Protein AF-G7V7Z8-F1 (afdb_monomer_lite)

Radius of gyration: 18.78 Å; chains: 1; bounding box: 40×57×41 Å

Foldseek 3Di:
DPVVPDPVPCVVVVPDPDDDDCVVLPPDVVLVVLVVVLCCCCPVVPCVVPVNDDDPPPDPDDDDLLVVLVVCVVVVPQEAEDAQDGRSSVVSN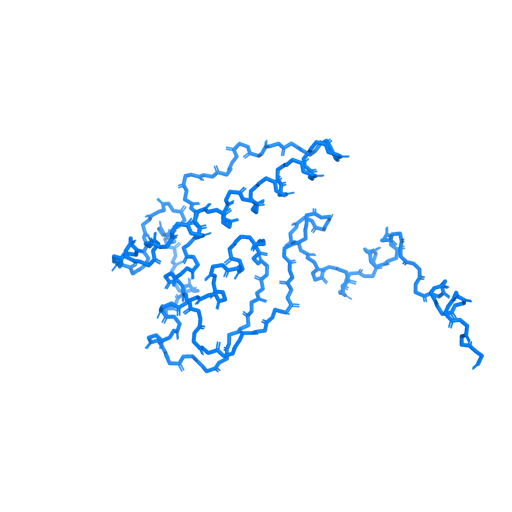VVNHPHHYDYPYYQDVVVPRCRCCCVPPPVVVVPPPDDVVVVCVVVDDD

Sequence (142 aa):
MKCHLCEEKPCSKGKPCLEKDSKPLYKDPEEAKIFKVAAEVEALYYCEQFEMPLRPWIGRVTCNPAEQARVLEEEGCQLLVVMGLCVGHDSIFYRHAKAPVTTLLVKDRKLGHNPAAAIYCRYIRNNLNYNPKKRRQEEGEA

Organism: Thermovirga lienii (strain ATCC BAA-1197 / DSM 17291 / Cas60314) (NCBI:txid580340)

pLDDT: mean 75.89, std 16.13, range [36.22, 96.69]

InterPro domains:
  IPR014997 Protein of unknown function DUF1847 [PF08901] (61-104)

Structure (mmCIF, N/CA/C/O backbone):
data_AF-G7V7Z8-F1
#
_entry.id   AF-G7V7Z8-F1
#
loop_
_atom_site.group_PDB
_atom_site.id
_atom_site.type_symbol
_atom_site.label_atom_id
_atom_site.label_alt_id
_atom_site.label_comp_id
_atom_site.label_asym_id
_atom_site.label_entity_id
_atom_site.label_seq_id
_atom_site.pdbx_PDB_ins_code
_atom_site.Cartn_x
_atom_site.Cartn_y
_atom_site.Cartn_z
_atom_site.occupancy
_atom_site.B_iso_or_equiv
_atom_site.auth_seq_id
_atom_site.auth_comp_id
_atom_site.auth_asym_id
_atom_site.auth_atom_id
_atom_site.pdbx_PDB_model_num
ATOM 1 N N . MET A 1 1 ? -16.157 7.083 -1.784 1.00 68.50 1 MET A N 1
ATOM 2 C CA . MET A 1 1 ? -15.786 8.165 -2.751 1.00 68.50 1 MET A CA 1
ATOM 3 C C . MET A 1 1 ? -15.990 7.726 -4.210 1.00 68.50 1 MET A C 1
ATOM 5 O O . MET A 1 1 ? -15.657 6.594 -4.535 1.00 68.50 1 MET A O 1
ATOM 9 N N . LYS A 1 2 ? -16.494 8.595 -5.110 1.00 80.50 2 LYS A N 1
ATOM 10 C CA . LYS A 1 2 ? -16.729 8.288 -6.546 1.00 80.50 2 LYS A CA 1
ATOM 11 C C . LYS A 1 2 ? -15.651 8.895 -7.464 1.00 80.50 2 LYS A C 1
ATOM 13 O O . LYS A 1 2 ? -15.945 9.738 -8.303 1.00 80.50 2 LYS A O 1
ATOM 18 N N . CYS A 1 3 ? -14.392 8.476 -7.306 1.00 80.88 3 CYS A N 1
ATOM 19 C CA . CYS A 1 3 ? -13.247 9.060 -8.031 1.00 80.88 3 CYS A CA 1
ATOM 20 C C . CYS A 1 3 ? -13.383 9.023 -9.565 1.00 80.88 3 CYS A C 1
ATOM 22 O O . CYS A 1 3 ? -12.865 9.906 -10.239 1.00 80.88 3 CYS A O 1
ATOM 24 N N . HIS A 1 4 ? -14.097 8.034 -10.111 1.00 84.12 4 HIS A N 1
ATOM 25 C CA . HIS A 1 4 ? -14.364 7.909 -11.548 1.00 84.12 4 HIS A CA 1
ATOM 26 C C . HIS A 1 4 ? -15.261 9.026 -12.112 1.00 84.12 4 HIS A C 1
ATOM 28 O O . HIS A 1 4 ? -15.238 9.249 -13.314 1.00 84.12 4 HIS A O 1
ATOM 34 N N . LEU A 1 5 ? -16.015 9.732 -11.261 1.00 88.25 5 LEU A N 1
ATOM 35 C CA . LEU A 1 5 ? -16.855 10.873 -11.650 1.00 88.25 5 LEU A CA 1
ATOM 36 C C . LEU A 1 5 ? -16.161 12.228 -11.442 1.00 88.25 5 LEU A C 1
ATOM 38 O O . LEU A 1 5 ? -16.724 13.261 -11.778 1.00 88.25 5 LEU A O 1
ATOM 42 N N . CYS A 1 6 ? -14.971 12.253 -10.834 1.00 85.56 6 CYS A N 1
ATOM 43 C CA . CYS A 1 6 ? -14.258 13.495 -10.552 1.00 85.56 6 CYS A CA 1
ATOM 44 C C . CYS A 1 6 ? -13.417 13.905 -11.766 1.00 85.56 6 CYS A C 1
ATOM 46 O O . CYS A 1 6 ? -12.376 13.302 -12.040 1.00 85.56 6 CYS A O 1
ATOM 48 N N . GLU A 1 7 ? -13.860 14.942 -12.472 1.00 87.19 7 GLU A N 1
ATOM 49 C CA . GLU A 1 7 ? -13.160 15.472 -13.647 1.00 87.19 7 GLU A CA 1
ATOM 50 C C . GLU A 1 7 ? -11.901 16.260 -13.256 1.00 87.19 7 G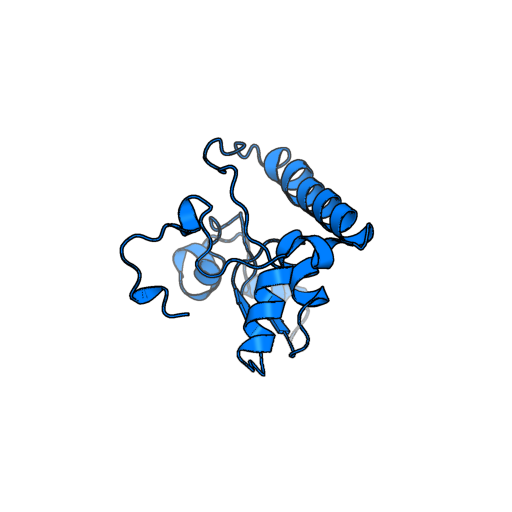LU A C 1
ATOM 52 O O . GLU A 1 7 ? -10.830 16.050 -13.822 1.00 87.19 7 GLU A O 1
ATOM 57 N N . GLU A 1 8 ? -11.999 17.108 -12.229 1.00 87.38 8 GLU A N 1
ATOM 58 C CA . GLU A 1 8 ? -10.933 18.048 -11.851 1.00 87.38 8 GLU A CA 1
ATOM 59 C C . GLU A 1 8 ? -9.723 17.395 -11.163 1.00 87.38 8 GLU A C 1
ATOM 61 O O . GLU A 1 8 ? -8.617 17.939 -11.189 1.00 87.38 8 GLU A O 1
ATOM 66 N N . LYS A 1 9 ? -9.927 16.238 -10.515 1.00 84.81 9 LYS A N 1
ATOM 67 C CA . LYS A 1 9 ? -8.909 15.454 -9.782 1.00 84.81 9 LYS A CA 1
ATOM 68 C C . LYS A 1 9 ? -7.937 16.315 -8.944 1.00 84.81 9 LYS A C 1
ATOM 70 O O . LYS A 1 9 ? -6.714 16.133 -9.037 1.00 84.81 9 LYS A O 1
ATOM 75 N N . PRO A 1 10 ? -8.436 17.228 -8.084 1.00 84.44 10 PRO A N 1
ATOM 76 C CA . PRO A 1 10 ? -7.597 18.176 -7.344 1.00 84.44 10 PRO A CA 1
ATOM 77 C C . PRO A 1 10 ? -6.656 17.485 -6.337 1.00 84.44 10 PRO A C 1
ATOM 79 O O . PRO A 1 10 ? -5.612 18.038 -5.983 1.00 84.44 10 PRO A O 1
ATOM 82 N N . CYS A 1 11 ? -6.959 16.241 -5.951 1.00 81.50 11 CYS A N 1
ATOM 83 C CA . CYS A 1 11 ? -6.120 15.390 -5.104 1.00 81.50 11 CYS A CA 1
ATOM 84 C C . CYS A 1 11 ? -4.718 15.140 -5.671 1.00 81.50 11 CYS A C 1
ATOM 86 O O . CYS A 1 11 ? -3.760 15.077 -4.904 1.00 81.50 11 CYS A O 1
ATOM 88 N N . SER A 1 12 ? -4.562 15.110 -6.998 1.00 75.00 12 SER A N 1
ATOM 89 C CA . SER A 1 12 ? -3.249 15.019 -7.659 1.00 75.00 12 SER A CA 1
ATOM 90 C C . SER A 1 12 ? -2.329 16.206 -7.345 1.00 75.00 12 SER A C 1
ATOM 92 O O . SER A 1 12 ? -1.108 16.088 -7.417 1.00 75.00 12 SER A O 1
ATOM 94 N N . LYS A 1 13 ? -2.912 17.346 -6.955 1.00 78.56 13 LYS A N 1
ATOM 95 C CA . LYS A 1 13 ? -2.211 18.577 -6.572 1.00 78.56 13 LYS A CA 1
ATOM 96 C C . LYS A 1 13 ? -2.148 18.769 -5.052 1.00 78.56 13 LYS A C 1
ATOM 98 O O . LYS A 1 13 ? -1.798 19.852 -4.596 1.00 78.56 13 LYS A O 1
ATOM 103 N N . GLY A 1 14 ? -2.495 17.743 -4.270 1.00 75.62 14 GLY A N 1
ATOM 104 C CA . GLY A 1 14 ? -2.420 17.775 -2.808 1.00 75.62 14 GLY A CA 1
ATOM 105 C C . GLY A 1 14 ? -3.649 18.354 -2.107 1.00 75.62 14 GLY A C 1
ATOM 106 O O . GLY A 1 14 ? -3.587 18.597 -0.909 1.00 75.62 14 GLY A O 1
ATOM 107 N N . LYS A 1 15 ? -4.765 18.563 -2.819 1.00 83.06 15 LYS A N 1
ATOM 108 C CA . LYS A 1 15 ? -6.056 18.929 -2.212 1.00 83.06 15 LYS A CA 1
ATOM 109 C C . LYS A 1 15 ? -6.909 17.669 -2.024 1.00 83.06 15 LYS A C 1
ATOM 111 O O . LYS A 1 15 ? -7.475 17.194 -3.011 1.00 83.06 15 LYS A O 1
ATOM 116 N N . PRO A 1 16 ? -6.948 17.067 -0.823 1.00 81.44 16 PRO A N 1
ATOM 117 C CA . PRO A 1 16 ? -7.585 15.771 -0.632 1.00 81.44 16 PRO A CA 1
ATOM 118 C C . PRO A 1 16 ? -9.099 15.851 -0.866 1.00 81.44 16 PRO A C 1
ATOM 120 O O . PRO A 1 16 ? -9.722 16.883 -0.642 1.00 81.44 16 PRO A O 1
ATOM 123 N N . CYS A 1 17 ? -9.696 14.739 -1.300 1.00 83.56 17 CYS A N 1
ATOM 124 C CA . CYS A 1 17 ? -11.149 14.638 -1.483 1.00 83.56 17 CYS A CA 1
ATOM 125 C C . CYS A 1 17 ? -11.915 14.687 -0.150 1.00 83.56 17 CYS A C 1
ATOM 127 O O . CYS A 1 17 ? -13.093 15.024 -0.128 1.00 83.56 17 CYS A O 1
ATOM 129 N N . LEU A 1 18 ? -11.243 14.304 0.937 1.00 81.38 18 LEU A N 1
ATOM 130 C CA . LEU A 1 18 ? -11.728 14.350 2.309 1.00 81.38 18 LEU A CA 1
ATOM 131 C C . LEU A 1 18 ? -10.598 14.912 3.165 1.00 81.38 18 LEU A C 1
ATOM 133 O O . LEU A 1 18 ? -9.515 14.328 3.221 1.00 81.38 18 LEU A O 1
ATOM 137 N N . GLU A 1 19 ? -10.837 16.052 3.800 1.00 84.12 19 GLU A N 1
ATOM 138 C CA . GLU A 1 19 ? -9.878 16.638 4.727 1.00 84.12 19 GLU A CA 1
ATOM 139 C C . GLU A 1 19 ? -10.032 15.967 6.094 1.00 84.12 19 GLU A C 1
ATOM 141 O O . GLU A 1 19 ? -11.120 15.923 6.672 1.00 84.12 19 GLU A O 1
ATOM 146 N N . LYS A 1 20 ? -8.943 15.369 6.576 1.00 82.62 20 LYS A N 1
ATOM 147 C CA . LYS A 1 20 ? -8.884 14.618 7.830 1.00 82.62 20 LYS A CA 1
ATOM 148 C C . LYS A 1 20 ? -7.580 14.964 8.533 1.00 82.62 20 LYS A C 1
ATOM 150 O O . LYS A 1 20 ? -6.549 15.139 7.879 1.00 82.62 20 LYS A O 1
ATOM 155 N N . ASP A 1 21 ? -7.618 15.049 9.859 1.00 85.44 21 ASP A N 1
ATOM 156 C CA . ASP A 1 21 ? -6.395 15.202 10.641 1.00 85.44 21 ASP A CA 1
ATOM 157 C C . ASP A 1 21 ? -5.696 13.849 10.771 1.00 85.44 21 ASP A C 1
ATOM 159 O O . ASP A 1 21 ? -6.012 13.039 11.639 1.00 85.44 21 ASP A O 1
ATOM 163 N N . SER A 1 22 ? -4.751 13.597 9.871 1.00 81.31 22 SER A N 1
ATOM 164 C CA . SER A 1 22 ? -4.011 12.339 9.830 1.00 81.31 22 SER A CA 1
ATOM 165 C C . SER A 1 22 ? -2.741 12.351 10.678 1.00 81.31 22 SER A C 1
ATOM 167 O O . SER A 1 22 ? -2.123 11.305 10.853 1.00 81.31 22 SER A O 1
ATOM 169 N N . LYS A 1 23 ? -2.301 13.510 11.194 1.00 81.56 23 LYS A N 1
ATOM 170 C CA . LYS A 1 23 ? -1.072 13.603 12.009 1.00 81.56 23 LYS A CA 1
ATOM 171 C C . LYS A 1 23 ? -1.099 12.679 13.234 1.00 81.56 23 LYS A C 1
ATOM 173 O O . LYS A 1 23 ? -0.062 12.085 13.526 1.00 81.56 23 LYS A O 1
ATOM 178 N N . PRO A 1 24 ? -2.237 12.493 13.931 1.00 85.62 24 PRO A N 1
ATOM 179 C CA . PRO A 1 24 ? -2.304 11.593 15.073 1.00 85.62 24 PRO A CA 1
ATOM 180 C C . PRO A 1 24 ? -2.075 10.118 14.740 1.00 85.62 24 PRO A C 1
ATOM 182 O O . PRO A 1 24 ? -1.730 9.368 15.650 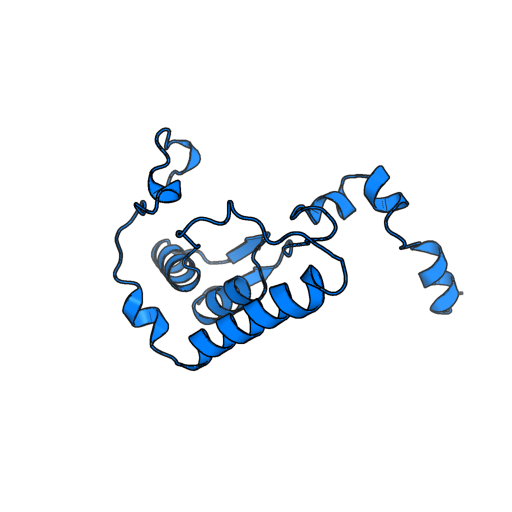1.00 85.62 24 PRO A O 1
ATOM 185 N N . LEU A 1 25 ? -2.258 9.707 13.480 1.00 80.31 25 LEU A N 1
ATOM 186 C CA . LEU A 1 25 ? -2.017 8.328 13.048 1.00 80.31 25 LEU A CA 1
ATOM 187 C C . LEU A 1 25 ? -0.523 7.987 13.044 1.00 80.31 25 LEU A C 1
ATOM 189 O O . LEU A 1 25 ? -0.175 6.843 13.293 1.00 80.31 25 LEU A O 1
ATOM 193 N N . TYR A 1 26 ? 0.345 8.989 12.866 1.00 80.75 26 TYR A N 1
ATOM 194 C CA . TYR A 1 26 ? 1.798 8.830 12.747 1.00 80.75 26 TYR A CA 1
ATOM 195 C C . TYR A 1 26 ? 2.565 9.139 14.040 1.00 80.75 26 TYR A C 1
ATOM 197 O O . TYR A 1 26 ? 3.674 9.671 14.012 1.00 80.75 26 TYR A O 1
ATOM 205 N N . LYS A 1 27 ? 1.965 8.864 15.204 1.00 83.56 27 LYS A N 1
ATOM 206 C CA . LYS A 1 27 ? 2.602 9.130 16.508 1.00 83.56 27 LYS A CA 1
ATOM 207 C C . LYS A 1 27 ? 3.704 8.133 16.862 1.00 83.56 27 LYS A C 1
ATOM 209 O O . LYS A 1 27 ? 4.557 8.459 17.683 1.00 83.56 27 LYS A O 1
ATOM 214 N N . ASP A 1 28 ? 3.670 6.932 16.292 1.00 83.94 28 ASP A N 1
ATOM 215 C CA . ASP A 1 28 ? 4.646 5.893 16.601 1.00 83.94 28 ASP A CA 1
ATOM 216 C C . ASP A 1 28 ? 5.964 6.137 15.833 1.00 83.94 28 ASP A C 1
ATOM 218 O O . ASP A 1 28 ? 5.964 6.125 14.597 1.00 83.94 28 ASP A O 1
ATOM 222 N N . PRO A 1 29 ? 7.104 6.333 16.527 1.00 84.06 29 PRO A N 1
ATOM 223 C CA . PRO A 1 29 ? 8.403 6.523 15.882 1.00 84.06 29 PRO A CA 1
ATOM 224 C C . PRO A 1 29 ? 8.835 5.348 14.989 1.00 84.06 29 PRO A C 1
ATOM 226 O O . PRO A 1 29 ? 9.611 5.557 14.052 1.00 84.06 29 PRO A O 1
ATOM 229 N N . GLU A 1 30 ? 8.331 4.130 15.219 1.00 85.19 30 GLU A N 1
ATOM 230 C CA . GLU A 1 30 ? 8.613 2.988 14.342 1.00 85.19 30 GLU A CA 1
ATOM 231 C C . GLU A 1 30 ? 8.054 3.200 12.926 1.00 85.19 30 GLU A C 1
ATOM 233 O O . GLU A 1 30 ? 8.640 2.713 11.964 1.00 85.19 30 GLU A O 1
ATOM 238 N N . GLU A 1 31 ? 6.997 3.996 12.739 1.00 83.00 31 GLU A N 1
ATOM 239 C CA . GLU A 1 31 ? 6.459 4.281 11.400 1.00 83.00 31 GLU A CA 1
ATOM 240 C C . GLU A 1 31 ? 7.410 5.134 10.561 1.00 83.00 31 GLU A C 1
ATOM 242 O O . GLU A 1 31 ? 7.632 4.861 9.379 1.00 83.00 31 GLU A O 1
ATOM 247 N N . ALA A 1 32 ? 8.042 6.132 11.183 1.00 77.38 32 ALA A N 1
ATOM 248 C CA . ALA A 1 32 ? 9.071 6.936 10.532 1.00 77.38 32 ALA A CA 1
ATOM 249 C C . ALA A 1 32 ? 10.296 6.082 10.168 1.00 77.38 32 ALA A C 1
ATOM 251 O O . ALA A 1 32 ? 10.888 6.250 9.100 1.00 77.38 32 ALA A O 1
ATOM 252 N N . LYS A 1 33 ? 10.652 5.128 11.034 1.00 80.44 33 LYS A N 1
ATOM 253 C CA . LYS A 1 33 ? 11.737 4.174 10.793 1.00 80.44 33 LYS A CA 1
ATOM 254 C C . LYS A 1 33 ? 11.406 3.210 9.654 1.00 80.44 33 LYS A C 1
ATOM 256 O O . LYS A 1 33 ? 12.258 3.007 8.797 1.00 80.44 33 LYS A O 1
ATOM 261 N N . ILE A 1 34 ? 10.180 2.685 9.590 1.00 82.19 34 ILE A N 1
ATOM 262 C CA . ILE A 1 34 ? 9.697 1.862 8.472 1.00 82.19 34 ILE A CA 1
ATOM 263 C C . ILE A 1 34 ? 9.815 2.638 7.161 1.00 82.19 34 ILE A C 1
ATOM 265 O O . ILE A 1 34 ? 10.382 2.115 6.206 1.00 82.19 34 ILE A O 1
ATOM 269 N N . PHE A 1 35 ? 9.352 3.891 7.110 1.00 74.38 35 PHE A N 1
ATOM 270 C CA . PHE A 1 35 ? 9.497 4.711 5.905 1.00 74.38 35 PHE A CA 1
ATOM 271 C C . PHE A 1 35 ? 10.955 4.952 5.530 1.00 74.38 35 PHE A C 1
ATOM 273 O O . PHE A 1 35 ? 11.297 4.847 4.355 1.00 74.38 35 PHE A O 1
ATOM 280 N N . LYS A 1 36 ? 11.815 5.253 6.509 1.00 70.31 36 LYS A N 1
ATOM 281 C CA . LYS A 1 36 ? 13.245 5.460 6.277 1.00 70.31 36 LYS A CA 1
ATOM 282 C C . LYS A 1 36 ? 13.899 4.205 5.697 1.00 70.31 36 LYS A C 1
ATOM 284 O O . LYS A 1 36 ? 14.532 4.288 4.651 1.00 70.31 36 LYS A O 1
ATOM 289 N N . VAL A 1 37 ? 13.692 3.050 6.328 1.00 78.12 37 VAL A N 1
ATOM 290 C CA . VAL A 1 37 ? 14.249 1.768 5.875 1.00 78.12 37 VAL A CA 1
ATOM 291 C C . VAL A 1 37 ? 13.676 1.378 4.513 1.00 78.12 37 VAL A C 1
ATOM 293 O O . VAL A 1 37 ? 14.426 0.978 3.631 1.00 78.12 37 VAL A O 1
ATOM 296 N N . ALA A 1 38 ? 12.369 1.532 4.292 1.00 75.25 38 ALA A N 1
ATOM 297 C CA . ALA A 1 38 ? 11.755 1.248 2.997 1.00 75.25 38 ALA A CA 1
ATOM 298 C C . ALA A 1 38 ? 12.309 2.159 1.892 1.00 75.25 38 ALA A C 1
ATOM 300 O O . ALA A 1 38 ? 12.602 1.685 0.797 1.00 75.25 38 ALA A O 1
ATOM 301 N N . ALA A 1 39 ? 12.504 3.450 2.179 1.00 68.62 39 ALA A N 1
ATOM 302 C CA . ALA A 1 39 ? 13.122 4.386 1.248 1.00 68.62 39 ALA A CA 1
ATOM 303 C C . ALA A 1 39 ? 14.584 4.019 0.960 1.00 68.62 39 ALA A C 1
ATOM 305 O O . ALA A 1 39 ? 14.987 4.048 -0.197 1.00 68.62 39 ALA A O 1
ATOM 306 N N . GLU A 1 40 ? 15.360 3.629 1.973 1.00 68.06 40 GLU A N 1
ATOM 307 C CA . GLU A 1 40 ? 16.731 3.130 1.810 1.00 68.06 40 GLU A CA 1
ATOM 308 C C . GLU A 1 40 ? 16.767 1.860 0.949 1.00 68.06 40 GLU A C 1
ATOM 310 O O . GLU A 1 40 ? 17.533 1.794 -0.006 1.00 68.06 40 GLU A O 1
ATOM 315 N N . VAL A 1 41 ? 15.894 0.884 1.202 1.00 68.38 41 VAL A N 1
ATOM 316 C CA . VAL A 1 41 ? 15.793 -0.342 0.393 1.00 68.38 41 VAL A CA 1
ATOM 317 C C . VAL A 1 41 ? 15.414 -0.027 -1.060 1.00 68.38 41 VAL A C 1
ATOM 319 O O . VAL A 1 41 ? 15.974 -0.608 -1.990 1.00 68.38 41 VAL A O 1
ATOM 322 N N . GLU A 1 42 ? 14.503 0.921 -1.286 1.00 65.69 42 GLU A N 1
ATOM 323 C CA . GLU A 1 42 ? 14.065 1.300 -2.635 1.00 65.69 42 GLU A CA 1
ATOM 324 C C . GLU A 1 42 ? 15.052 2.202 -3.386 1.00 65.69 42 GLU A C 1
ATOM 326 O O . GLU A 1 42 ? 15.111 2.150 -4.621 1.00 65.69 42 GLU A O 1
ATOM 331 N N . ALA A 1 43 ? 15.815 3.029 -2.669 1.00 60.44 43 ALA A N 1
ATOM 332 C CA . ALA A 1 43 ? 16.765 3.972 -3.243 1.00 60.44 43 ALA A CA 1
ATOM 333 C C . ALA A 1 43 ? 18.177 3.382 -3.363 1.00 60.44 43 ALA A C 1
ATOM 335 O O . ALA A 1 43 ? 18.740 3.418 -4.453 1.00 60.44 43 ALA A O 1
ATOM 336 N N . LEU A 1 44 ? 18.736 2.819 -2.288 1.00 47.97 44 LEU A N 1
ATOM 337 C CA . LEU A 1 44 ? 20.133 2.370 -2.240 1.00 47.97 44 LEU A CA 1
ATOM 338 C C . LEU A 1 44 ? 20.341 1.051 -2.988 1.00 47.97 44 LEU A C 1
ATOM 340 O O . LEU A 1 44 ? 21.252 0.948 -3.797 1.00 47.97 44 LEU A O 1
ATOM 344 N N . TYR A 1 45 ? 19.470 0.054 -2.817 1.00 48.72 45 TYR A N 1
ATOM 345 C CA . TYR A 1 45 ? 19.700 -1.252 -3.455 1.00 48.72 45 TYR A CA 1
ATOM 346 C C . TYR A 1 45 ? 19.235 -1.326 -4.914 1.00 48.72 45 TYR A C 1
ATOM 348 O O . TYR A 1 45 ? 19.759 -2.128 -5.679 1.00 48.72 45 TYR A O 1
ATOM 356 N N . TYR A 1 46 ? 18.264 -0.507 -5.332 1.00 45.56 46 TYR A N 1
ATOM 357 C CA . TYR A 1 46 ? 17.713 -0.576 -6.693 1.00 45.56 46 TYR A CA 1
ATOM 358 C C . TYR A 1 46 ? 18.194 0.535 -7.632 1.00 45.56 46 TYR A C 1
ATOM 360 O O . TYR A 1 46 ? 18.305 0.278 -8.830 1.00 45.56 46 TYR A O 1
ATOM 368 N N . CYS A 1 47 ? 18.444 1.763 -7.157 1.00 42.91 47 CYS A N 1
ATOM 369 C CA . CYS A 1 47 ? 18.889 2.839 -8.055 1.00 42.91 47 CYS A CA 1
ATOM 370 C C . CYS A 1 47 ? 20.384 2.739 -8.375 1.00 42.91 47 CYS A C 1
ATOM 372 O O . CYS A 1 47 ? 20.737 2.898 -9.538 1.00 42.91 47 CYS A O 1
ATOM 374 N N . GLU A 1 48 ? 21.235 2.452 -7.383 1.00 44.50 48 GLU A N 1
ATOM 375 C CA . GLU A 1 48 ? 22.686 2.304 -7.586 1.00 44.50 48 GLU A CA 1
ATOM 376 C C . GLU A 1 48 ? 23.029 1.008 -8.326 1.00 44.50 48 GLU A C 1
ATOM 378 O O . GLU A 1 48 ? 23.731 1.039 -9.331 1.00 44.50 48 GLU A O 1
ATOM 383 N N . GLN A 1 49 ? 22.476 -0.130 -7.898 1.00 40.41 49 GLN A N 1
ATOM 384 C CA . GLN A 1 49 ? 22.822 -1.436 -8.471 1.00 40.41 49 GLN A CA 1
ATOM 385 C C . GLN A 1 49 ? 22.346 -1.633 -9.926 1.00 40.41 49 GLN A C 1
ATOM 387 O O . GLN A 1 49 ? 22.873 -2.490 -10.632 1.00 40.41 49 GLN A O 1
ATOM 392 N N . PHE A 1 50 ? 21.353 -0.860 -10.382 1.00 36.22 50 PHE A N 1
ATOM 393 C CA . PHE A 1 50 ? 20.786 -0.950 -11.737 1.00 36.22 50 PHE A CA 1
ATOM 394 C C . PHE A 1 50 ? 20.822 0.381 -12.509 1.00 36.22 50 PHE A C 1
ATOM 396 O O . PHE A 1 50 ? 20.071 0.532 -13.473 1.00 36.22 50 PHE A O 1
ATOM 403 N N . GLU A 1 51 ? 21.635 1.351 -12.069 1.00 43.72 51 GLU A N 1
ATOM 404 C CA . GLU A 1 51 ? 21.818 2.668 -12.713 1.00 43.72 51 GLU A CA 1
ATOM 405 C C . GLU A 1 51 ? 20.494 3.372 -13.082 1.00 43.72 51 GLU A C 1
ATOM 407 O O . GLU A 1 51 ? 20.357 4.031 -14.116 1.00 43.72 51 GLU A O 1
ATOM 412 N N . MET A 1 52 ? 19.461 3.216 -12.249 1.00 38.31 52 MET A N 1
ATOM 413 C CA . MET A 1 52 ? 18.141 3.751 -12.570 1.00 38.31 52 MET A CA 1
ATOM 414 C C . MET A 1 52 ? 18.050 5.230 -12.174 1.00 38.31 52 MET A C 1
ATOM 416 O O . MET A 1 52 ? 18.276 5.560 -11.008 1.00 38.31 52 MET A O 1
ATOM 420 N N . PRO A 1 53 ? 17.615 6.129 -13.076 1.00 39.19 53 PRO A N 1
ATOM 421 C CA . PRO A 1 53 ? 17.568 7.556 -12.787 1.00 39.19 53 PRO A CA 1
ATOM 422 C C . PRO A 1 53 ? 16.597 7.865 -11.641 1.00 39.19 53 PRO A C 1
ATOM 424 O O . PRO A 1 53 ? 15.451 7.392 -11.625 1.00 39.19 53 PRO A O 1
ATOM 427 N N . LEU A 1 54 ? 17.046 8.703 -10.701 1.00 50.94 54 LEU A N 1
ATOM 428 C CA . LEU A 1 54 ? 16.166 9.392 -9.758 1.00 50.94 54 LEU A CA 1
ATOM 429 C C . LEU A 1 54 ? 15.231 10.294 -10.564 1.00 50.94 54 LEU A C 1
ATOM 431 O O . LEU A 1 54 ? 15.665 11.040 -11.439 1.00 50.94 54 LEU A O 1
ATOM 435 N N . ARG A 1 55 ? 13.926 10.165 -10.327 1.00 51.31 55 ARG A N 1
ATOM 436 C CA . ARG A 1 55 ? 12.894 10.738 -11.194 1.00 51.31 55 ARG A CA 1
ATOM 437 C C . ARG A 1 55 ? 12.493 12.139 -10.695 1.00 51.31 55 ARG A C 1
ATOM 439 O O . ARG A 1 55 ? 11.790 12.212 -9.689 1.00 51.31 55 ARG A O 1
ATOM 446 N N . PRO A 1 56 ? 12.862 13.243 -11.381 1.00 47.19 56 PRO A N 1
ATOM 447 C CA . PRO A 1 56 ? 12.550 14.617 -10.951 1.00 47.19 56 PRO A CA 1
ATOM 448 C C . PRO A 1 56 ? 11.051 14.970 -10.924 1.00 47.19 56 PRO A C 1
ATOM 450 O O . PRO A 1 56 ? 10.672 16.011 -10.401 1.00 47.19 56 PRO A O 1
ATOM 453 N N . TRP A 1 57 ? 10.182 14.113 -11.465 1.00 49.84 57 TRP A N 1
ATOM 454 C CA . TRP A 1 57 ? 8.724 14.294 -11.474 1.00 49.84 57 TRP A CA 1
ATOM 455 C C . TRP A 1 57 ? 7.999 13.676 -10.270 1.00 49.84 57 TRP A C 1
ATOM 457 O O . TRP A 1 57 ? 6.768 13.694 -10.228 1.00 49.84 57 TRP A O 1
ATOM 467 N N . ILE A 1 58 ? 8.717 13.114 -9.292 1.00 52.28 58 ILE A N 1
ATOM 468 C CA . ILE A 1 58 ? 8.109 12.716 -8.015 1.00 52.28 58 ILE A CA 1
ATOM 469 C C . ILE A 1 58 ? 7.782 14.007 -7.247 1.00 52.28 58 ILE A C 1
ATOM 471 O O . ILE A 1 58 ? 8.659 14.655 -6.684 1.00 52.28 58 ILE A O 1
ATOM 475 N N . GLY A 1 59 ? 6.518 14.433 -7.312 1.00 51.62 59 GLY A N 1
ATOM 476 C CA . GLY A 1 59 ? 6.039 15.670 -6.692 1.00 51.62 59 GLY A CA 1
ATOM 477 C C . GLY A 1 59 ? 6.041 15.634 -5.157 1.00 51.62 59 GLY A C 1
ATOM 478 O O . GLY A 1 59 ? 6.258 14.601 -4.535 1.00 51.62 59 GLY A O 1
ATOM 479 N N . ARG A 1 60 ? 5.726 16.776 -4.528 1.00 49.34 60 ARG A N 1
ATOM 480 C CA . ARG A 1 60 ? 5.649 16.933 -3.055 1.00 49.34 60 ARG A CA 1
ATOM 481 C C . ARG A 1 60 ? 4.479 16.195 -2.387 1.00 49.34 60 ARG A C 1
ATOM 483 O O . ARG A 1 60 ? 4.322 16.274 -1.174 1.00 49.34 60 ARG A O 1
ATOM 490 N N . VAL A 1 61 ? 3.636 15.529 -3.172 1.00 56.28 61 VAL A N 1
ATOM 491 C CA . VAL A 1 61 ? 2.417 14.864 -2.709 1.00 56.28 61 VAL A CA 1
ATOM 492 C C . VAL A 1 61 ? 2.648 13.361 -2.756 1.00 56.28 61 VAL A C 1
ATOM 494 O O . VAL A 1 61 ? 2.935 12.805 -3.812 1.00 56.28 61 VAL A O 1
ATOM 497 N N . THR A 1 62 ? 2.510 12.714 -1.604 1.00 65.38 62 THR A N 1
ATOM 498 C CA . THR A 1 62 ? 2.590 11.259 -1.447 1.00 65.38 62 THR A CA 1
ATOM 499 C C . THR A 1 62 ? 1.256 10.725 -0.933 1.00 65.38 62 THR A C 1
ATOM 501 O O . THR A 1 62 ? 0.452 11.473 -0.371 1.00 65.38 62 THR A O 1
ATOM 504 N N . CYS A 1 63 ? 0.988 9.440 -1.156 1.00 70.81 63 CYS A N 1
ATOM 505 C CA . CYS A 1 63 ? -0.184 8.784 -0.588 1.00 70.81 63 CYS A CA 1
ATOM 506 C C . CYS A 1 63 ? -0.074 8.687 0.943 1.00 70.81 63 CYS A C 1
ATOM 508 O O . CYS A 1 63 ? 1.019 8.571 1.495 1.00 70.81 63 CYS A O 1
ATOM 510 N N . ASN A 1 64 ? -1.227 8.730 1.618 1.00 82.62 64 ASN A N 1
ATOM 511 C CA . ASN A 1 64 ? -1.351 8.617 3.070 1.00 82.62 64 ASN A CA 1
ATOM 512 C C . ASN A 1 64 ? -1.970 7.250 3.431 1.00 82.62 64 ASN A C 1
ATOM 514 O O . ASN A 1 64 ? -3.196 7.148 3.504 1.00 82.62 64 ASN A O 1
ATOM 518 N N . PRO A 1 65 ? -1.156 6.192 3.590 1.00 86.25 65 PRO A N 1
ATOM 519 C CA . PRO A 1 65 ? -1.645 4.820 3.733 1.00 86.25 65 PRO A CA 1
ATOM 520 C C . PRO A 1 65 ? -2.424 4.598 5.035 1.00 86.25 65 PRO A C 1
ATOM 522 O O . PRO A 1 65 ? -3.448 3.921 5.013 1.00 86.25 65 PRO A O 1
ATOM 525 N N . ALA A 1 66 ? -2.006 5.214 6.145 1.00 87.62 66 ALA A N 1
ATOM 526 C CA . ALA A 1 66 ? -2.731 5.116 7.412 1.00 87.62 66 ALA A CA 1
ATOM 527 C C . ALA A 1 66 ? -4.146 5.710 7.302 1.00 87.62 66 ALA A C 1
ATOM 529 O O . ALA A 1 66 ? -5.135 5.091 7.691 1.00 87.62 66 ALA A O 1
ATOM 530 N N . GLU A 1 67 ? -4.260 6.892 6.692 1.00 87.94 67 GLU A N 1
ATOM 531 C CA . GLU A 1 67 ? -5.549 7.554 6.495 1.00 87.94 67 GLU A CA 1
ATOM 532 C C . GLU A 1 67 ? -6.435 6.801 5.493 1.00 87.94 67 GLU A C 1
ATOM 534 O O . GLU A 1 67 ? -7.647 6.725 5.672 1.00 87.94 67 GLU A O 1
ATOM 539 N N . GLN A 1 68 ? -5.843 6.186 4.464 1.00 87.25 68 GLN A N 1
ATOM 540 C CA . GLN A 1 68 ? -6.573 5.308 3.547 1.00 87.25 68 GLN A CA 1
ATOM 541 C C . GLN A 1 68 ? -7.178 4.106 4.279 1.00 87.25 68 GLN A C 1
ATOM 543 O O . GLN A 1 68 ? -8.351 3.809 4.063 1.00 87.25 68 GLN A O 1
ATOM 548 N N . ALA A 1 69 ? -6.420 3.450 5.163 1.00 91.12 69 ALA A N 1
ATOM 549 C CA . ALA A 1 69 ? -6.931 2.348 5.976 1.00 91.12 69 ALA A CA 1
ATOM 550 C C . ALA A 1 69 ? -8.093 2.802 6.877 1.00 91.12 69 ALA A C 1
ATOM 552 O O . ALA A 1 69 ? -9.140 2.157 6.902 1.00 91.12 69 ALA A O 1
ATOM 553 N N . ARG A 1 70 ? -7.949 3.964 7.530 1.00 92.00 70 ARG A N 1
ATOM 554 C CA . ARG A 1 70 ? -8.986 4.570 8.380 1.00 92.00 70 ARG A CA 1
ATOM 555 C C . ARG A 1 70 ? -10.271 4.876 7.605 1.00 92.00 70 ARG A C 1
ATOM 557 O O . ARG A 1 70 ? -11.357 4.565 8.075 1.00 92.00 70 ARG A O 1
ATOM 564 N N . VAL A 1 71 ? -10.164 5.455 6.408 1.00 91.12 71 VAL A N 1
ATOM 565 C CA . VAL A 1 71 ? -11.331 5.745 5.556 1.00 91.12 71 VAL A CA 1
ATOM 566 C C . VAL A 1 71 ? -12.018 4.457 5.096 1.00 91.12 71 VAL A C 1
ATOM 568 O O . VAL A 1 71 ? -13.240 4.391 5.094 1.00 91.12 71 VAL A O 1
ATOM 571 N N . LEU A 1 72 ? -11.265 3.418 4.728 1.00 92.38 72 LEU A N 1
ATOM 572 C CA . LEU A 1 72 ? -11.849 2.132 4.321 1.00 92.38 72 LEU A CA 1
ATOM 573 C C . LEU A 1 72 ? -12.572 1.434 5.480 1.00 92.38 72 LEU A C 1
ATOM 575 O O . LEU A 1 72 ? -13.604 0.798 5.265 1.00 92.38 72 LEU A O 1
ATOM 579 N N . GLU A 1 73 ? -12.060 1.587 6.701 1.00 93.88 73 GLU A N 1
ATOM 580 C CA . GLU A 1 73 ? -12.748 1.152 7.915 1.00 93.88 73 GLU A CA 1
ATOM 581 C C . GLU A 1 73 ? -14.055 1.930 8.138 1.00 93.88 73 GLU A C 1
ATOM 583 O O . GLU A 1 73 ? -15.091 1.309 8.364 1.00 93.88 73 GLU A O 1
ATOM 588 N N . GLU A 1 74 ? -14.030 3.267 8.035 1.00 93.06 74 GLU A N 1
ATOM 589 C CA . GLU A 1 74 ? -15.227 4.120 8.169 1.00 93.06 74 GLU A CA 1
ATOM 590 C C . GLU A 1 74 ? -16.321 3.749 7.153 1.00 93.06 74 GLU A C 1
ATOM 592 O O . GLU A 1 74 ? -17.507 3.812 7.466 1.00 93.06 74 GLU A O 1
ATOM 597 N N . GLU A 1 75 ? -15.928 3.322 5.952 1.00 92.94 75 GLU A N 1
ATOM 598 C CA . GLU A 1 75 ? -16.834 2.854 4.894 1.00 92.94 75 GLU A CA 1
ATOM 599 C C . GLU A 1 75 ? -17.307 1.397 5.106 1.00 92.94 75 GLU A C 1
ATOM 601 O O . GLU A 1 75 ? -18.056 0.863 4.289 1.00 92.94 75 GLU A O 1
ATOM 606 N N . GLY A 1 76 ? -16.884 0.732 6.188 1.00 94.69 76 GLY A N 1
ATOM 607 C CA . GLY A 1 76 ? -17.333 -0.613 6.557 1.00 94.69 76 GLY A CA 1
ATOM 608 C C . GLY A 1 76 ? -16.760 -1.733 5.683 1.00 94.69 76 GLY A C 1
ATOM 609 O O . GLY A 1 76 ? -17.386 -2.786 5.542 1.00 94.69 76 GLY A O 1
ATOM 610 N N . CYS A 1 77 ? -15.589 -1.532 5.071 1.00 94.94 77 CYS A N 1
ATOM 611 C CA . CYS A 1 77 ? -14.965 -2.549 4.224 1.00 94.94 77 CYS A CA 1
ATOM 612 C C . CYS A 1 77 ? -14.523 -3.774 5.053 1.00 94.94 77 CYS A C 1
ATOM 614 O O . CYS A 1 77 ? -13.818 -3.635 6.048 1.00 94.94 77 CYS A O 1
ATOM 616 N N . GLN A 1 78 ? -14.893 -4.984 4.615 1.00 96.69 78 GLN A N 1
ATOM 617 C CA . GLN A 1 78 ? -14.636 -6.241 5.348 1.00 96.69 78 GLN A CA 1
ATOM 618 C C . GLN A 1 78 ? -13.437 -7.050 4.828 1.00 96.69 78 GLN A C 1
ATOM 620 O O . GLN A 1 78 ? -12.970 -7.965 5.499 1.00 96.69 78 GLN A O 1
ATOM 625 N N . LEU A 1 79 ? -12.940 -6.723 3.636 1.00 96.00 79 LEU A N 1
ATOM 626 C CA . LEU A 1 79 ? -11.754 -7.315 3.022 1.00 96.00 79 LEU A CA 1
ATOM 627 C C . LEU A 1 79 ? -11.053 -6.228 2.216 1.00 96.00 79 LEU A C 1
ATOM 629 O O . LEU A 1 79 ? -11.691 -5.551 1.407 1.00 96.00 79 LEU A O 1
ATOM 633 N N . LEU A 1 80 ? -9.748 -6.076 2.417 1.00 95.00 80 LEU A N 1
ATOM 634 C CA . LEU A 1 80 ? -8.940 -5.101 1.696 1.00 95.00 80 LEU A CA 1
ATOM 635 C C . LEU A 1 80 ? -8.009 -5.836 0.735 1.00 95.00 80 LEU A C 1
ATOM 637 O O . LEU A 1 80 ? -7.240 -6.709 1.134 1.00 95.00 80 LEU A O 1
ATOM 641 N N . VAL A 1 81 ? -8.078 -5.478 -0.544 1.00 93.44 81 VAL A N 1
ATOM 642 C CA . VAL A 1 81 ? -7.186 -6.016 -1.574 1.00 93.44 81 VAL A CA 1
ATOM 643 C C . VAL A 1 81 ? -6.194 -4.935 -1.956 1.00 93.44 81 VAL A C 1
ATOM 645 O O . VAL A 1 81 ? -6.574 -3.890 -2.485 1.00 93.44 81 VAL A O 1
ATOM 648 N N . VAL A 1 82 ? -4.917 -5.192 -1.702 1.00 90.81 82 VAL A N 1
ATOM 649 C CA . VAL A 1 82 ? -3.845 -4.259 -2.030 1.00 90.81 82 VAL A CA 1
ATOM 650 C C . VAL A 1 82 ? -3.250 -4.584 -3.394 1.00 90.81 82 VAL A C 1
ATOM 652 O O . VAL A 1 82 ? -2.912 -5.731 -3.699 1.00 90.81 82 VAL A O 1
ATOM 655 N N . MET A 1 83 ? -3.130 -3.547 -4.225 1.00 86.56 83 ME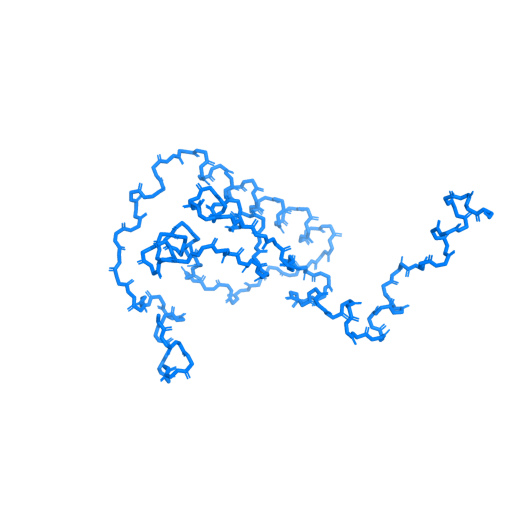T A N 1
ATOM 656 C CA . MET A 1 83 ? -2.547 -3.617 -5.561 1.00 86.56 83 MET A CA 1
ATOM 657 C C . MET A 1 83 ? -1.550 -2.476 -5.771 1.00 86.56 83 MET A C 1
ATOM 659 O O . MET A 1 83 ? -1.939 -1.315 -5.870 1.00 86.56 83 MET A O 1
ATOM 663 N N . GLY A 1 84 ? -0.269 -2.810 -5.917 1.00 72.75 84 GLY A N 1
ATOM 664 C CA . GLY A 1 84 ? 0.747 -1.898 -6.442 1.00 72.75 84 GLY A CA 1
ATOM 665 C C . GLY A 1 84 ? 1.274 -0.851 -5.460 1.00 72.75 84 GLY A C 1
ATOM 666 O O . GLY A 1 84 ? 1.751 0.195 -5.902 1.00 72.75 84 GLY A O 1
ATOM 667 N N . LEU A 1 85 ? 1.226 -1.110 -4.153 1.00 70.12 85 LEU A N 1
ATOM 668 C CA . LEU A 1 85 ? 1.930 -0.287 -3.168 1.00 70.12 85 LEU A CA 1
ATOM 669 C C . LEU A 1 85 ? 3.416 -0.680 -3.077 1.00 70.12 85 LEU A C 1
ATOM 671 O O . LEU A 1 85 ? 3.838 -1.735 -3.557 1.00 70.12 85 LEU A O 1
ATOM 675 N N . CYS A 1 86 ? 4.220 0.241 -2.542 1.00 75.81 86 CYS A N 1
ATOM 676 C CA . CYS A 1 86 ? 5.632 0.017 -2.240 1.00 75.81 86 CYS A CA 1
ATOM 677 C C . CYS A 1 86 ? 5.791 -0.480 -0.795 1.00 75.81 86 CYS A C 1
ATOM 679 O O . CYS A 1 86 ? 4.870 -0.319 0.006 1.00 75.81 86 CYS A O 1
ATOM 681 N N . VAL A 1 87 ? 6.955 -1.042 -0.452 1.00 78.12 87 VAL A N 1
ATOM 682 C CA . VAL A 1 87 ? 7.171 -1.776 0.814 1.00 78.12 87 VAL A CA 1
ATOM 683 C C . VAL A 1 87 ? 6.809 -0.933 2.042 1.00 78.12 87 VAL A C 1
ATOM 685 O O . VAL A 1 87 ? 6.195 -1.428 2.988 1.00 78.12 87 VAL A O 1
ATOM 688 N N . GLY A 1 88 ? 7.149 0.358 2.020 1.00 80.56 88 GLY A N 1
ATOM 689 C CA . GLY A 1 88 ? 6.840 1.285 3.110 1.00 80.56 88 GLY A CA 1
ATOM 690 C C . GLY A 1 88 ? 5.348 1.593 3.218 1.00 80.56 88 GLY A C 1
ATOM 691 O O . GLY A 1 88 ? 4.772 1.496 4.300 1.00 80.56 88 GLY A O 1
ATOM 692 N N . HIS A 1 89 ? 4.701 1.920 2.094 1.00 83.25 89 HIS A N 1
ATOM 693 C CA . HIS A 1 89 ? 3.264 2.210 2.060 1.00 83.25 89 HIS A CA 1
ATOM 694 C C . HIS A 1 89 ? 2.417 0.999 2.449 1.00 83.25 89 HIS A C 1
ATOM 696 O O . HIS A 1 89 ? 1.468 1.161 3.213 1.00 83.25 89 HIS A O 1
ATOM 702 N N . ASP A 1 90 ? 2.796 -0.190 1.979 1.00 88.50 90 ASP A N 1
ATOM 703 C CA . ASP A 1 90 ? 2.194 -1.470 2.354 1.00 88.50 90 ASP A CA 1
ATOM 704 C C . ASP A 1 90 ? 2.236 -1.686 3.863 1.00 88.50 90 ASP A C 1
ATOM 706 O O . ASP A 1 90 ? 1.208 -1.906 4.498 1.00 88.50 90 ASP A O 1
ATOM 710 N N . SER A 1 91 ? 3.425 -1.556 4.451 1.00 88.56 91 SER A N 1
ATOM 711 C CA . SER A 1 91 ? 3.647 -1.841 5.869 1.00 88.56 91 SER A CA 1
ATOM 712 C C . SER A 1 91 ? 2.796 -0.951 6.776 1.00 88.56 91 SER A C 1
ATOM 714 O O . SER A 1 91 ? 2.186 -1.436 7.728 1.00 88.56 91 SER A O 1
ATOM 716 N N . ILE A 1 92 ? 2.706 0.345 6.464 1.00 88.56 92 ILE A N 1
ATOM 717 C CA . ILE A 1 92 ? 1.866 1.276 7.227 1.00 88.56 92 ILE A CA 1
ATOM 718 C C . ILE A 1 92 ? 0.382 0.998 6.987 1.00 88.56 92 ILE A C 1
ATOM 720 O O . ILE A 1 92 ? -0.395 0.992 7.937 1.00 88.56 92 ILE A O 1
ATOM 724 N N . PHE A 1 93 ? -0.025 0.729 5.745 1.00 91.31 93 PHE A N 1
ATOM 725 C CA . PHE A 1 93 ? -1.417 0.394 5.453 1.00 91.31 93 PHE A CA 1
ATOM 726 C C . PHE A 1 93 ? -1.865 -0.844 6.239 1.00 91.31 93 PHE A C 1
ATOM 728 O O . PHE A 1 93 ? -2.896 -0.797 6.903 1.00 91.31 93 PHE A O 1
ATOM 735 N N . TYR A 1 94 ? -1.066 -1.916 6.238 1.00 92.50 94 TYR A N 1
ATOM 736 C CA . TYR A 1 94 ? -1.355 -3.139 6.994 1.00 92.50 94 TYR A CA 1
ATOM 737 C C . TYR A 1 94 ? -1.425 -2.897 8.499 1.00 92.50 94 TYR A C 1
ATOM 739 O O . TYR A 1 94 ? -2.254 -3.498 9.171 1.00 92.50 94 TYR A O 1
ATOM 747 N N . ARG A 1 95 ? -0.588 -2.000 9.029 1.00 91.69 95 ARG A N 1
ATOM 748 C CA . ARG A 1 95 ? -0.574 -1.676 10.459 1.00 91.69 95 ARG A CA 1
ATOM 749 C C . ARG A 1 95 ? -1.850 -0.981 10.931 1.00 91.69 95 ARG A C 1
ATOM 751 O O . ARG A 1 95 ? -2.282 -1.208 12.057 1.00 91.69 95 ARG A O 1
ATOM 758 N N . HIS A 1 96 ? -2.428 -0.131 10.085 1.00 92.62 96 HIS A N 1
ATOM 759 C CA . HIS A 1 96 ? -3.641 0.635 10.394 1.00 92.62 96 HIS A CA 1
ATOM 760 C C . HIS A 1 96 ? -4.927 -0.056 9.921 1.00 92.62 96 HIS A C 1
ATOM 762 O O . HIS A 1 96 ? -6.017 0.302 10.363 1.00 92.62 96 HIS A O 1
ATOM 768 N N . ALA A 1 97 ? -4.827 -1.050 9.039 1.00 94.25 97 ALA A N 1
ATOM 769 C CA . ALA A 1 97 ? -5.968 -1.817 8.563 1.00 94.25 97 ALA A CA 1
ATOM 770 C C . ALA A 1 97 ? -6.505 -2.767 9.642 1.00 94.25 97 ALA A C 1
ATOM 772 O O . ALA A 1 97 ? -5.787 -3.623 10.154 1.00 94.25 97 ALA A O 1
ATOM 773 N N . LYS A 1 98 ? -7.803 -2.655 9.947 1.00 95.31 98 LYS A N 1
ATOM 774 C CA . LYS A 1 98 ? -8.489 -3.576 10.873 1.00 95.31 98 LYS A CA 1
ATOM 775 C C . LYS A 1 98 ? -9.116 -4.784 10.183 1.00 95.31 98 LYS A C 1
ATOM 777 O O . LYS A 1 98 ? -9.219 -5.849 10.785 1.00 95.31 98 LYS A O 1
ATOM 782 N N . ALA A 1 99 ? -9.559 -4.619 8.939 1.00 96.12 99 ALA A N 1
ATOM 783 C CA . ALA A 1 99 ? -10.070 -5.720 8.132 1.00 96.12 99 ALA A CA 1
ATOM 784 C C . ALA A 1 99 ? -8.909 -6.569 7.578 1.00 96.12 99 ALA A C 1
ATOM 786 O O . ALA A 1 99 ? -7.828 -6.023 7.339 1.00 96.12 99 ALA A O 1
ATOM 787 N N . PRO A 1 100 ? -9.115 -7.877 7.328 1.00 96.25 100 PRO A N 1
ATOM 788 C CA . PRO A 1 100 ? -8.126 -8.719 6.668 1.00 96.25 100 PRO A CA 1
ATOM 789 C C . PRO A 1 100 ? -7.639 -8.093 5.362 1.00 96.25 100 PRO A C 1
ATOM 791 O O . PRO A 1 100 ? -8.441 -7.643 4.536 1.00 96.25 100 PRO A O 1
ATOM 794 N N . VAL A 1 101 ? -6.320 -8.085 5.176 1.00 95.38 101 VAL A N 1
ATOM 795 C CA . VAL A 1 101 ? -5.685 -7.536 3.981 1.00 95.38 101 VAL A CA 1
ATOM 796 C C . VAL A 1 101 ? -5.001 -8.644 3.200 1.00 95.38 101 VAL A C 1
ATOM 798 O O . VAL A 1 101 ? -4.300 -9.476 3.770 1.00 95.38 101 VAL A O 1
ATOM 801 N N . THR A 1 102 ? -5.190 -8.647 1.885 1.00 93.44 102 THR A N 1
ATOM 802 C CA . THR A 1 102 ? -4.479 -9.540 0.972 1.00 93.44 102 THR A CA 1
ATOM 803 C C . THR A 1 102 ? -3.804 -8.738 -0.131 1.00 93.44 102 THR A C 1
ATOM 805 O O . THR A 1 102 ? -4.403 -7.847 -0.739 1.00 93.44 102 THR A O 1
ATOM 808 N N . THR A 1 103 ? -2.534 -9.034 -0.384 1.00 91.25 103 THR A N 1
ATOM 809 C CA . THR A 1 103 ? -1.765 -8.402 -1.455 1.00 91.25 103 THR A CA 1
ATOM 810 C C . THR A 1 103 ? -1.964 -9.194 -2.739 1.00 91.25 103 THR A C 1
ATOM 812 O O . THR A 1 103 ? -1.517 -10.333 -2.847 1.00 91.25 103 THR A O 1
ATOM 815 N N . LEU A 1 104 ? -2.623 -8.594 -3.730 1.00 89.88 104 LEU A N 1
ATOM 816 C CA . LEU A 1 104 ? -2.857 -9.238 -5.024 1.00 89.88 104 LEU A CA 1
ATOM 817 C C . LEU A 1 104 ? -1.690 -9.009 -5.992 1.00 89.88 104 LEU A C 1
ATOM 819 O O . LEU A 1 104 ? -1.301 -9.911 -6.728 1.00 89.88 104 LEU A O 1
ATOM 823 N N . LEU A 1 105 ? -1.129 -7.797 -6.000 1.00 86.81 105 LEU A N 1
ATOM 824 C CA . LEU A 1 105 ? -0.002 -7.410 -6.851 1.00 86.81 105 LEU A CA 1
ATOM 825 C C . LEU A 1 105 ? 0.907 -6.438 -6.096 1.00 86.81 105 LEU A C 1
ATOM 827 O O . LEU A 1 105 ? 0.418 -5.483 -5.500 1.00 86.81 105 LEU A O 1
ATOM 831 N N . VAL A 1 106 ? 2.222 -6.636 -6.176 1.00 82.19 106 VAL A N 1
ATOM 832 C CA . VAL A 1 106 ? 3.234 -5.764 -5.547 1.00 82.19 106 VAL A CA 1
ATOM 833 C C . VAL A 1 106 ? 3.833 -4.788 -6.555 1.00 82.19 106 VAL A C 1
ATOM 835 O O . VAL A 1 106 ? 3.991 -5.132 -7.725 1.00 82.19 106 VAL A O 1
ATOM 838 N N . LYS A 1 107 ? 4.208 -3.572 -6.138 1.00 78.69 107 LYS A N 1
ATOM 839 C CA . LYS A 1 107 ? 4.917 -2.637 -7.027 1.00 78.69 107 LYS A CA 1
ATOM 840 C C . LYS A 1 107 ? 6.222 -3.272 -7.515 1.00 78.69 107 LYS A C 1
ATOM 842 O O . LYS A 1 107 ? 7.147 -3.486 -6.742 1.00 78.69 107 LYS A O 1
ATOM 847 N N . ASP A 1 108 ? 6.314 -3.506 -8.820 1.00 74.50 108 ASP A N 1
ATOM 848 C CA . ASP A 1 108 ? 7.503 -4.072 -9.457 1.00 74.50 108 ASP A CA 1
ATOM 849 C C . ASP A 1 108 ? 8.199 -3.022 -10.322 1.00 74.50 108 ASP A C 1
ATOM 851 O O . ASP A 1 108 ? 7.620 -2.517 -11.279 1.00 74.50 108 ASP A O 1
ATOM 855 N N . ARG A 1 109 ? 9.450 -2.675 -10.017 1.00 71.19 109 ARG A N 1
ATOM 856 C CA . ARG A 1 109 ? 10.209 -1.708 -10.823 1.00 71.19 109 ARG A CA 1
ATOM 857 C C . ARG A 1 109 ? 10.715 -2.318 -12.134 1.00 71.19 109 ARG A C 1
ATOM 859 O O . ARG A 1 109 ? 10.868 -1.576 -13.103 1.00 71.19 109 ARG A O 1
ATOM 866 N N . LYS A 1 110 ? 10.901 -3.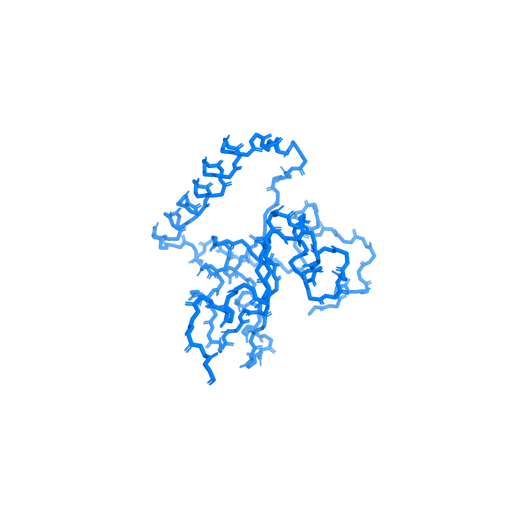644 -12.194 1.00 75.00 110 LYS A N 1
ATOM 867 C CA . LYS A 1 110 ? 11.382 -4.365 -13.382 1.00 75.00 110 LYS A CA 1
ATOM 868 C C . LYS A 1 110 ? 10.399 -4.251 -14.542 1.00 75.00 110 LYS A C 1
ATOM 870 O O . LYS A 1 110 ? 10.812 -4.000 -15.669 1.00 75.00 110 LYS A O 1
ATOM 875 N N . LEU A 1 111 ? 9.104 -4.373 -14.263 1.00 77.50 111 LEU A N 1
ATOM 876 C CA . LEU A 1 111 ? 8.034 -4.209 -15.248 1.00 77.50 111 LEU A CA 1
ATOM 877 C C . LEU A 1 111 ? 7.401 -2.811 -15.219 1.00 77.50 111 LEU A C 1
ATOM 879 O O . LEU A 1 111 ? 6.238 -2.650 -15.579 1.00 77.50 111 LEU A O 1
ATOM 883 N N . GLY A 1 112 ? 8.139 -1.782 -14.785 1.00 75.62 112 GLY A N 1
ATOM 884 C CA . GLY A 1 112 ? 7.674 -0.390 -14.855 1.00 75.62 112 GLY A CA 1
ATOM 885 C C . GLY A 1 112 ? 6.432 -0.104 -14.005 1.00 75.62 112 GLY A C 1
ATOM 886 O O . GLY A 1 112 ? 5.551 0.637 -14.426 1.00 75.62 112 GLY A O 1
ATOM 887 N N . HIS A 1 113 ? 6.358 -0.703 -12.819 1.00 76.50 113 HIS A N 1
ATOM 888 C CA . HIS A 1 113 ? 5.229 -0.666 -11.882 1.00 76.50 113 HIS A CA 1
ATOM 889 C C . HIS A 1 113 ? 3.968 -1.392 -12.378 1.00 76.50 113 HIS A C 1
ATOM 891 O O . HIS A 1 113 ? 2.877 -1.160 -11.864 1.00 76.50 113 HIS A O 1
ATOM 897 N N . ASN A 1 114 ? 4.126 -2.319 -13.329 1.00 82.94 114 ASN A N 1
ATOM 898 C CA . ASN A 1 114 ? 3.067 -3.170 -13.873 1.00 82.94 114 ASN A CA 1
ATOM 899 C C . ASN A 1 114 ? 3.431 -4.667 -13.735 1.00 82.94 114 ASN A C 1
ATOM 901 O O . ASN A 1 114 ? 3.666 -5.352 -14.734 1.00 82.94 114 ASN A O 1
ATOM 905 N N . PRO A 1 115 ? 3.477 -5.202 -12.500 1.00 84.56 115 PRO A N 1
ATOM 906 C CA . PRO A 1 115 ? 3.787 -6.617 -12.241 1.00 84.56 115 PRO A CA 1
ATOM 907 C C . PRO A 1 115 ? 2.838 -7.581 -12.972 1.00 84.56 115 PRO A C 1
ATOM 909 O O . PRO A 1 115 ? 3.240 -8.666 -13.386 1.00 84.56 115 PRO A O 1
ATOM 912 N N . ALA A 1 116 ? 1.577 -7.179 -13.175 1.00 87.38 116 ALA A N 1
ATOM 913 C CA . ALA A 1 116 ? 0.562 -7.986 -13.843 1.00 87.38 116 ALA A CA 1
ATOM 914 C C . ALA A 1 116 ? 0.958 -8.357 -15.280 1.00 87.38 116 ALA A C 1
ATOM 916 O O . ALA A 1 116 ? 0.509 -9.388 -15.786 1.00 87.38 116 ALA A O 1
ATOM 917 N N . ALA A 1 117 ? 1.843 -7.582 -15.921 1.00 87.06 117 ALA A N 1
ATOM 918 C CA . ALA A 1 117 ? 2.371 -7.912 -17.239 1.00 87.06 117 ALA A CA 1
ATOM 919 C C . ALA A 1 117 ? 3.073 -9.282 -17.268 1.00 87.06 117 ALA A C 1
ATOM 921 O O . ALA A 1 117 ? 3.028 -9.953 -18.296 1.00 87.06 117 ALA A O 1
ATOM 922 N N . ALA A 1 118 ? 3.641 -9.760 -16.156 1.00 85.06 118 ALA A N 1
ATOM 923 C CA . ALA A 1 118 ? 4.192 -11.116 -16.078 1.00 85.06 118 ALA A CA 1
ATOM 924 C C . ALA A 1 118 ? 3.125 -12.216 -16.254 1.00 85.06 118 ALA A C 1
ATOM 926 O O . ALA A 1 118 ? 3.440 -13.319 -16.704 1.00 85.06 118 ALA A O 1
ATOM 927 N N . ILE A 1 119 ? 1.867 -11.916 -15.914 1.00 85.69 119 ILE A N 1
ATOM 928 C CA . ILE A 1 119 ? 0.738 -12.848 -15.972 1.00 85.69 119 ILE A CA 1
ATOM 929 C C . ILE A 1 119 ? 0.098 -12.814 -17.363 1.00 85.69 119 ILE A C 1
ATOM 931 O O . ILE A 1 119 ? -0.037 -13.858 -18.002 1.00 85.69 119 ILE A O 1
ATOM 935 N N . TYR A 1 120 ? -0.280 -11.626 -17.850 1.00 88.38 120 TYR A N 1
ATOM 936 C CA . TYR A 1 120 ? -1.058 -11.504 -19.090 1.00 88.38 120 TYR A CA 1
ATOM 937 C C . TYR A 1 120 ? -0.212 -11.290 -20.354 1.00 88.38 120 TYR A C 1
ATOM 939 O O . TYR A 1 120 ? -0.686 -11.571 -21.455 1.00 88.38 120 TYR A O 1
ATOM 947 N N . CYS A 1 121 ? 1.029 -10.799 -20.252 1.00 87.38 121 CYS A N 1
ATOM 948 C CA . CYS A 1 121 ? 1.851 -10.508 -21.426 1.00 87.38 121 CYS A CA 1
ATOM 949 C C . CYS A 1 121 ? 2.810 -11.665 -21.727 1.00 87.38 121 CYS A C 1
ATOM 951 O O . CYS A 1 121 ? 3.868 -11.811 -21.112 1.00 87.38 121 CYS A O 1
ATOM 953 N N . ARG A 1 122 ? 2.469 -12.475 -22.740 1.00 85.38 122 ARG A N 1
ATOM 954 C CA . ARG A 1 122 ? 3.287 -13.621 -23.179 1.00 85.38 122 ARG A CA 1
ATOM 955 C C . ARG A 1 122 ? 4.720 -13.227 -23.546 1.00 85.38 122 ARG A C 1
ATOM 957 O O . ARG A 1 122 ? 5.638 -13.983 -23.244 1.00 85.38 122 ARG A O 1
ATOM 964 N N . TYR A 1 123 ? 4.910 -12.070 -24.183 1.00 87.50 123 TYR A N 1
ATOM 965 C CA . TYR A 1 123 ? 6.242 -11.578 -24.541 1.00 87.50 123 TYR A CA 1
ATOM 966 C C . TYR A 1 123 ? 7.096 -11.338 -23.294 1.00 87.50 123 TYR A C 1
ATOM 968 O O . TYR A 1 123 ? 8.205 -11.854 -23.212 1.00 87.50 123 TYR A O 1
ATOM 976 N N . ILE A 1 124 ? 6.560 -10.625 -22.298 1.00 85.69 124 ILE A N 1
ATOM 977 C CA . ILE A 1 124 ? 7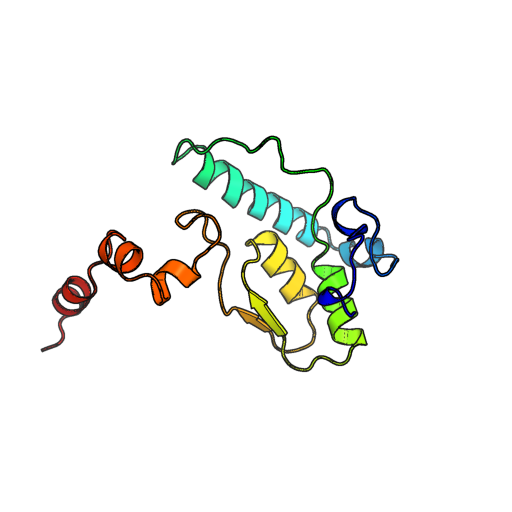.250 -10.408 -21.022 1.00 85.69 124 ILE A CA 1
ATOM 978 C C . ILE A 1 124 ? 7.523 -11.748 -20.343 1.00 85.69 124 ILE A C 1
ATOM 980 O O . ILE A 1 124 ? 8.663 -12.024 -19.994 1.00 85.69 124 ILE A O 1
ATOM 984 N N . ARG A 1 125 ? 6.525 -12.632 -20.241 1.00 81.12 125 ARG A N 1
ATOM 985 C CA . ARG A 1 125 ? 6.678 -13.952 -19.614 1.00 81.12 125 ARG A CA 1
ATOM 986 C C . ARG A 1 125 ? 7.801 -14.799 -20.227 1.00 81.12 125 ARG A C 1
ATOM 988 O O . ARG A 1 125 ? 8.469 -15.519 -19.498 1.00 81.12 125 ARG A O 1
ATOM 995 N N . ASN A 1 126 ? 8.005 -14.714 -21.542 1.00 81.19 126 ASN A N 1
ATOM 996 C CA . ASN A 1 126 ? 9.058 -15.451 -22.245 1.00 81.19 126 ASN A CA 1
ATOM 997 C C . ASN A 1 126 ? 10.451 -14.805 -22.129 1.00 81.19 126 ASN A C 1
ATOM 999 O O . ASN A 1 126 ? 11.442 -15.494 -22.341 1.00 81.19 126 ASN A O 1
ATOM 1003 N N . ASN A 1 127 ? 10.517 -13.501 -21.842 1.00 79.25 127 ASN A N 1
ATOM 1004 C CA . ASN A 1 127 ? 11.758 -12.717 -21.790 1.00 79.25 127 ASN A CA 1
ATOM 1005 C C . ASN A 1 127 ? 12.165 -12.306 -20.366 1.00 79.25 127 ASN A C 1
ATOM 1007 O O . ASN A 1 127 ? 13.228 -11.725 -20.158 1.00 79.25 127 ASN A O 1
ATOM 1011 N N . LEU A 1 128 ? 11.350 -12.610 -19.356 1.00 75.88 128 LEU A N 1
ATOM 1012 C CA . LEU A 1 128 ? 11.856 -12.748 -17.999 1.00 75.88 128 LEU A CA 1
ATOM 1013 C C . LEU A 1 128 ? 12.865 -13.905 -18.045 1.00 75.88 128 LEU A C 1
ATOM 1015 O O . LEU A 1 128 ? 12.526 -14.954 -18.582 1.00 75.88 128 LEU A O 1
ATOM 1019 N N . ASN A 1 129 ? 14.082 -13.732 -17.510 1.00 65.94 129 ASN A N 1
ATOM 1020 C CA . ASN A 1 129 ? 15.115 -14.781 -17.343 1.00 65.94 129 ASN A CA 1
ATOM 1021 C C . ASN A 1 129 ? 14.659 -15.922 -16.398 1.00 65.94 129 ASN A C 1
ATOM 1023 O O . ASN A 1 129 ? 15.370 -16.341 -15.492 1.00 65.94 129 ASN A O 1
ATOM 1027 N N . TYR A 1 130 ? 13.435 -16.394 -16.569 1.00 59.81 130 TYR A N 1
ATOM 1028 C CA . TYR A 1 130 ? 12.717 -17.350 -15.768 1.00 59.81 130 TYR A CA 1
ATOM 1029 C C . TYR A 1 130 ? 12.161 -18.394 -16.732 1.00 59.81 130 TYR A C 1
ATOM 1031 O O . TYR A 1 130 ? 11.242 -18.124 -17.503 1.00 59.81 130 TYR A O 1
ATOM 1039 N N . ASN A 1 131 ? 12.750 -19.588 -16.718 1.00 56.81 131 ASN A N 1
ATOM 1040 C CA . ASN A 1 131 ? 12.265 -20.722 -17.493 1.00 56.81 131 ASN A CA 1
ATOM 1041 C C . ASN A 1 131 ? 11.582 -21.716 -16.538 1.00 56.81 131 ASN A C 1
ATOM 1043 O O . ASN A 1 131 ? 12.282 -22.472 -15.862 1.00 56.81 131 ASN A O 1
ATOM 1047 N N . PRO A 1 132 ? 10.237 -21.780 -16.499 1.00 54.31 132 PRO A N 1
ATOM 1048 C CA . PRO A 1 132 ? 9.512 -22.687 -15.608 1.00 54.31 132 PRO A CA 1
ATOM 1049 C C . PRO A 1 132 ? 9.845 -24.168 -15.837 1.00 54.31 132 PRO A C 1
ATOM 1051 O O . PRO A 1 132 ? 9.652 -24.986 -14.942 1.00 54.31 132 PRO A O 1
ATOM 1054 N N . LYS A 1 133 ? 10.323 -24.535 -17.038 1.00 58.69 133 LYS A N 1
ATOM 1055 C CA . LYS A 1 133 ? 10.719 -25.914 -17.356 1.00 58.69 133 LYS A CA 1
ATOM 1056 C C . LYS A 1 133 ? 12.046 -26.305 -16.705 1.00 58.69 133 LYS A C 1
ATOM 1058 O O . LYS A 1 133 ? 12.210 -27.474 -16.393 1.00 58.69 133 LYS A O 1
ATOM 1063 N N . LYS A 1 134 ? 12.955 -25.349 -16.470 1.00 53.72 134 LYS A N 1
ATOM 1064 C CA . LYS A 1 134 ? 14.220 -25.610 -15.762 1.00 53.72 134 LYS A CA 1
ATOM 1065 C C . LYS A 1 134 ? 13.982 -25.913 -14.283 1.00 53.72 134 LYS A C 1
ATOM 1067 O O . LYS A 1 134 ? 14.528 -26.878 -13.776 1.00 53.72 134 LYS A O 1
ATOM 1072 N N . ARG A 1 135 ? 13.067 -25.182 -13.635 1.00 46.00 135 ARG A N 1
ATOM 1073 C CA . ARG A 1 135 ? 12.720 -25.398 -12.220 1.00 46.00 135 ARG A CA 1
ATOM 1074 C C . ARG A 1 135 ? 12.202 -26.815 -11.936 1.00 46.00 135 ARG A C 1
ATOM 1076 O O . ARG A 1 135 ? 12.641 -27.438 -10.983 1.00 46.00 135 ARG A O 1
ATOM 1083 N N . ARG A 1 136 ? 11.345 -27.357 -12.812 1.00 51.75 136 ARG A N 1
ATOM 1084 C CA . ARG A 1 136 ? 10.862 -28.750 -12.714 1.00 51.75 136 ARG A CA 1
ATOM 1085 C C . ARG A 1 136 ? 11.963 -29.803 -12.882 1.00 51.75 136 ARG A C 1
ATOM 1087 O O . ARG A 1 136 ? 11.846 -30.887 -12.335 1.00 51.75 136 ARG A O 1
ATOM 1094 N N . GLN A 1 137 ? 13.016 -29.491 -13.636 1.00 52.66 137 GLN A N 1
ATOM 1095 C CA . GLN A 1 137 ? 14.165 -30.385 -13.818 1.00 52.66 137 GLN A CA 1
ATOM 1096 C C . GLN A 1 137 ? 15.150 -30.313 -12.642 1.00 52.66 137 GLN A C 1
ATOM 1098 O O . GLN A 1 137 ? 15.833 -31.291 -12.365 1.00 52.66 137 GLN A O 1
ATOM 1103 N N . GLU A 1 138 ? 15.216 -29.173 -11.953 1.00 50.88 138 GLU A N 1
ATOM 1104 C CA . GLU A 1 138 ? 16.092 -28.937 -10.796 1.00 50.88 138 GLU A CA 1
ATOM 1105 C C . GLU A 1 138 ? 15.472 -29.411 -9.466 1.00 50.88 138 GLU A C 1
ATOM 1107 O O . GLU A 1 138 ? 16.203 -29.838 -8.579 1.00 50.88 138 GLU A O 1
ATOM 1112 N N . GLU A 1 139 ? 14.139 -29.394 -9.331 1.00 50.75 139 GLU A N 1
ATOM 1113 C CA . GLU A 1 139 ? 13.413 -29.843 -8.125 1.00 50.75 139 GLU A CA 1
ATOM 1114 C C . GLU A 1 139 ? 13.148 -31.368 -8.087 1.00 50.75 139 GLU A C 1
ATOM 1116 O O . GLU A 1 139 ? 12.512 -31.857 -7.158 1.00 50.75 139 GLU A O 1
ATOM 1121 N N . GLY A 1 140 ? 13.686 -32.142 -9.038 1.00 53.06 140 GLY A N 1
ATOM 1122 C CA . GLY A 1 140 ? 13.715 -33.607 -8.950 1.00 53.06 140 GLY A CA 1
ATOM 1123 C C . GLY A 1 140 ? 12.348 -34.298 -8.993 1.00 53.06 140 GLY A C 1
ATOM 1124 O O . GLY A 1 140 ? 12.183 -35.342 -8.369 1.00 53.06 140 GLY A O 1
ATOM 1125 N N . GLU A 1 141 ? 11.374 -33.755 -9.725 1.00 46.84 141 GLU A N 1
ATOM 1126 C CA . GLU A 1 141 ? 10.118 -34.465 -9.990 1.00 46.84 141 GLU A CA 1
ATOM 1127 C C . GLU A 1 141 ? 10.276 -35.388 -11.210 1.00 46.84 141 GLU A C 1
ATOM 1129 O O . GLU A 1 141 ? 10.373 -34.930 -12.354 1.00 46.84 141 GLU A O 1
ATOM 1134 N N . ALA A 1 142 ? 10.321 -36.694 -10.924 1.00 45.25 142 ALA A N 1
ATOM 1135 C CA . ALA A 1 142 ? 9.976 -37.779 -11.840 1.00 45.25 142 ALA A CA 1
ATOM 1136 C C . ALA A 1 142 ? 8.465 -38.048 -11.777 1.00 45.25 142 ALA A C 1
ATOM 1138 O O . ALA A 1 142 ? 7.908 -37.963 -10.658 1.00 45.25 142 ALA A O 1
#

Secondary structure (DSSP, 8-state):
--GGG-SS-GGGGT--SS----GGGG--HHHHHHHHHHHHHHHIIIIITTTPPP-TT--S----HHHHHHHHHHTT-S-EEEES--HHHHHHHHHH--S-EEEEE---TTTTT-TTHHHH-HHHHHHSS--HHHHHHHTT--